Protein AF-A0A6M1L2E8-F1 (afdb_monomer)

Mean predicted aligned error: 5.65 Å

Foldseek 3Di:
DPPQPQDADPPVCAGPVPRHRPVDPVVLVVLCVVCVVDLPVQQVVLVVVLVSNQVSQCVVPVPDRDDPVVSCCRRPVPSDDPDPDPDPDD

Radius of gyration: 15.19 Å; Cα contacts (8 Å, |Δi|>4): 86; chains: 1; bounding box: 39×37×42 Å

Structure (mmCIF, N/CA/C/O backbone):
data_AF-A0A6M1L2E8-F1
#
_entry.id   AF-A0A6M1L2E8-F1
#
loop_
_atom_site.group_PDB
_atom_site.id
_atom_site.type_symbol
_atom_site.label_atom_id
_atom_site.label_alt_id
_atom_site.label_comp_id
_atom_site.label_asym_id
_atom_site.label_entity_id
_atom_site.label_seq_id
_atom_site.pdbx_PDB_ins_code
_atom_site.Cartn_x
_atom_site.Cartn_y
_atom_site.Cartn_z
_atom_site.occupancy
_atom_site.B_iso_or_equiv
_atom_site.auth_seq_id
_atom_site.auth_comp_id
_atom_site.auth_asym_id
_atom_site.auth_atom_id
_atom_site.pdbx_PDB_model_num
ATOM 1 N N . MET A 1 1 ? -25.122 -0.835 -8.928 1.00 41.97 1 MET A N 1
ATOM 2 C CA . MET A 1 1 ? -23.709 -0.398 -8.991 1.00 41.97 1 MET A CA 1
ATOM 3 C C . MET A 1 1 ? -22.930 -1.154 -7.930 1.00 41.97 1 MET A C 1
ATOM 5 O O . MET A 1 1 ? -23.024 -0.808 -6.763 1.00 41.97 1 MET A O 1
ATOM 9 N N . THR A 1 2 ? -22.225 -2.223 -8.291 1.00 47.19 2 THR A N 1
ATOM 10 C CA . THR A 1 2 ? -21.296 -2.886 -7.364 1.00 47.19 2 THR A CA 1
ATOM 11 C C . THR A 1 2 ? -20.182 -1.898 -7.030 1.00 47.19 2 THR A C 1
ATOM 13 O O . THR A 1 2 ? -19.485 -1.449 -7.944 1.00 47.19 2 THR A O 1
ATOM 16 N N . ALA A 1 3 ? -20.037 -1.518 -5.759 1.00 58.50 3 ALA A N 1
ATOM 17 C CA . ALA A 1 3 ? -18.888 -0.740 -5.312 1.00 58.50 3 ALA A CA 1
ATOM 18 C C . ALA A 1 3 ? -17.620 -1.477 -5.767 1.00 58.50 3 ALA A C 1
ATOM 20 O O . ALA A 1 3 ? -17.411 -2.638 -5.417 1.00 58.50 3 ALA A O 1
ATOM 21 N N . ARG A 1 4 ? -16.819 -0.855 -6.637 1.00 68.38 4 ARG A N 1
ATOM 22 C CA . ARG A 1 4 ? -15.582 -1.481 -7.110 1.00 68.38 4 ARG A CA 1
ATOM 23 C C . ARG A 1 4 ? -14.600 -1.458 -5.948 1.00 68.38 4 ARG A C 1
ATOM 25 O O . ARG A 1 4 ? -14.127 -0.390 -5.571 1.00 68.38 4 ARG A O 1
ATOM 32 N N . PHE A 1 5 ? -14.305 -2.618 -5.372 1.00 87.50 5 PHE A N 1
ATOM 33 C CA . PHE A 1 5 ? -13.300 -2.713 -4.321 1.00 87.50 5 PHE A CA 1
ATOM 34 C C . PHE A 1 5 ? -11.933 -2.272 -4.866 1.00 87.50 5 PHE A C 1
ATOM 36 O O . PHE A 1 5 ? -11.473 -2.756 -5.904 1.00 87.50 5 PHE A O 1
ATOM 43 N N . HIS A 1 6 ? -11.278 -1.336 -4.176 1.00 96.25 6 HIS A N 1
ATOM 44 C CA . HIS A 1 6 ? -9.950 -0.837 -4.537 1.00 96.25 6 HIS A CA 1
ATOM 45 C C . HIS A 1 6 ? -8.863 -1.808 -4.045 1.00 96.25 6 HIS A C 1
ATOM 47 O O . HIS A 1 6 ? -8.108 -1.510 -3.123 1.00 96.25 6 HIS A O 1
ATOM 53 N N . VAL A 1 7 ? -8.813 -2.989 -4.663 1.00 96.31 7 VAL A N 1
ATOM 54 C CA . VAL A 1 7 ? -7.911 -4.109 -4.333 1.00 96.31 7 VAL A CA 1
ATOM 55 C C . VAL A 1 7 ? -6.728 -4.198 -5.313 1.00 96.31 7 VAL A C 1
ATOM 57 O O . VAL A 1 7 ? -6.830 -3.665 -6.430 1.00 96.31 7 VAL A O 1
ATOM 60 N N . PRO A 1 8 ? -5.616 -4.863 -4.941 1.00 97.81 8 PRO A N 1
ATOM 61 C CA . PRO A 1 8 ? -4.462 -4.991 -5.824 1.00 97.81 8 PRO A CA 1
ATOM 62 C C . PRO A 1 8 ? -4.744 -5.907 -7.028 1.00 97.81 8 PRO A C 1
ATOM 64 O O . PRO A 1 8 ? -5.426 -6.933 -6.945 1.00 97.81 8 PRO A O 1
ATOM 67 N N . LEU A 1 9 ? -4.177 -5.536 -8.173 1.00 97.06 9 LEU A N 1
ATOM 68 C CA . LEU A 1 9 ? -4.059 -6.330 -9.390 1.00 97.06 9 LEU A CA 1
ATOM 69 C C . LEU A 1 9 ? -2.623 -6.848 -9.487 1.00 97.06 9 LEU A C 1
ATOM 71 O O . LEU A 1 9 ? -1.747 -6.151 -9.993 1.00 97.06 9 LEU A O 1
ATOM 75 N N . ARG A 1 10 ? -2.374 -8.063 -9.003 1.00 96.31 10 ARG A N 1
ATOM 76 C CA . ARG A 1 10 ? -1.079 -8.737 -9.175 1.00 96.31 10 ARG A CA 1
ATOM 77 C C . ARG A 1 10 ? -0.931 -9.287 -10.606 1.00 96.31 10 ARG A C 1
ATOM 79 O O . ARG A 1 10 ? -1.953 -9.647 -11.196 1.00 96.31 10 ARG A O 1
ATOM 86 N N . PRO A 1 11 ? 0.290 -9.340 -11.176 1.00 96.44 11 PRO A N 1
ATOM 87 C CA . PRO A 1 11 ? 1.573 -8.907 -10.598 1.00 96.44 11 PRO A CA 1
ATOM 88 C C . PRO A 1 11 ? 1.901 -7.423 -10.857 1.00 96.44 11 PRO A C 1
ATOM 90 O O . PRO A 1 11 ? 2.980 -6.955 -10.525 1.00 96.44 11 PRO A O 1
ATOM 93 N N . 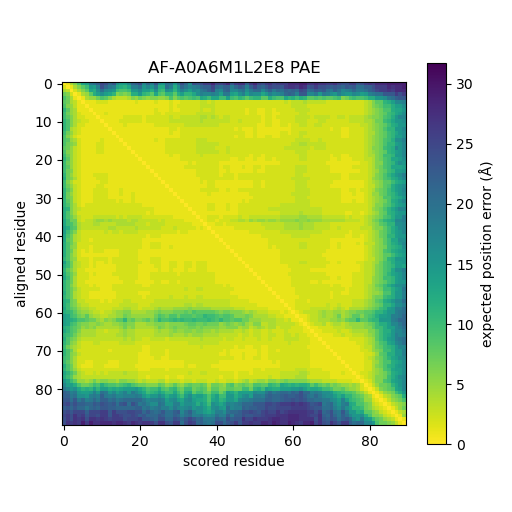LEU A 1 12 ? 0.988 -6.657 -11.464 1.00 95.88 12 LEU A N 1
ATOM 94 C CA . LEU A 1 12 ? 1.217 -5.247 -11.826 1.00 95.88 12 LEU A CA 1
ATOM 95 C C . LEU A 1 12 ? 1.181 -4.295 -10.619 1.00 95.88 12 LEU A C 1
ATOM 97 O O . LEU A 1 12 ? 1.617 -3.148 -10.698 1.00 95.88 12 LEU A O 1
ATOM 101 N N . TRP A 1 13 ? 0.582 -4.743 -9.517 1.00 97.56 13 TRP A N 1
ATOM 102 C CA . TRP A 1 13 ? 0.296 -3.952 -8.324 1.00 97.56 13 TRP A CA 1
ATOM 103 C C . TRP A 1 13 ? -0.472 -2.662 -8.617 1.00 97.56 13 TRP A C 1
ATOM 105 O O . TRP A 1 13 ? -0.365 -1.683 -7.889 1.00 97.56 13 TRP A O 1
ATOM 115 N N . LEU A 1 14 ? -1.296 -2.642 -9.661 1.00 97.50 14 LEU A N 1
ATOM 116 C CA . LEU A 1 14 ? -2.233 -1.548 -9.910 1.00 97.50 14 LEU A CA 1
ATOM 117 C C . LEU A 1 14 ? -3.540 -1.786 -9.154 1.00 97.50 14 LEU A C 1
ATOM 119 O O . LEU A 1 14 ? -3.839 -2.891 -8.717 1.00 97.50 14 LEU A O 1
ATOM 123 N N . CYS A 1 15 ? -4.341 -0.750 -8.971 1.00 98.00 15 CYS A N 1
ATOM 124 C CA . CYS A 1 15 ? -5.659 -0.877 -8.375 1.00 98.00 15 CYS A CA 1
ATOM 125 C C . CYS A 1 15 ? -6.654 -1.383 -9.422 1.00 98.00 15 CYS A C 1
ATOM 127 O O . CYS A 1 15 ? -6.804 -0.761 -10.473 1.00 98.00 15 CYS A O 1
ATOM 129 N N . ARG A 1 16 ? -7.405 -2.452 -9.125 1.00 96.44 16 ARG A N 1
ATOM 130 C CA . ARG A 1 16 ? -8.425 -2.981 -10.054 1.00 96.44 16 ARG A CA 1
ATOM 131 C C . ARG A 1 16 ? -9.524 -1.974 -10.398 1.00 96.44 16 ARG A C 1
ATOM 133 O O . ARG A 1 16 ? -10.102 -2.046 -11.476 1.00 96.44 16 ARG A O 1
ATOM 140 N N . ALA A 1 17 ? -9.829 -1.055 -9.484 1.00 96.69 17 ALA A N 1
ATOM 141 C CA . ALA A 1 17 ? -10.925 -0.108 -9.653 1.00 96.69 17 ALA A CA 1
ATOM 142 C C . ALA A 1 17 ? -10.543 1.117 -10.498 1.00 96.69 17 ALA A C 1
ATOM 144 O O . ALA A 1 17 ? -11.364 1.578 -11.291 1.00 96.69 17 ALA A O 1
ATOM 145 N N . CYS A 1 18 ? -9.324 1.641 -10.322 1.00 97.19 18 CYS A N 1
ATOM 146 C CA . CYS A 1 18 ? -8.903 2.923 -10.900 1.00 97.19 18 CYS A CA 1
ATOM 147 C C . CYS A 1 18 ? -7.564 2.895 -11.653 1.00 97.19 18 CYS A C 1
ATOM 149 O O . CYS A 1 18 ? -7.101 3.949 -12.072 1.00 97.19 18 CYS A O 1
ATOM 151 N N . ALA A 1 19 ? -6.921 1.733 -11.789 1.00 96.81 19 ALA A N 1
ATOM 152 C CA . ALA A 1 19 ? -5.626 1.531 -12.450 1.00 96.81 19 ALA A CA 1
ATOM 153 C C . ALA A 1 19 ? -4.426 2.319 -11.876 1.00 96.81 19 ALA A C 1
ATOM 155 O O . ALA A 1 19 ? -3.301 2.110 -12.316 1.00 96.81 19 ALA A O 1
ATOM 156 N N . ALA A 1 20 ? -4.616 3.164 -10.859 1.00 97.62 20 ALA A N 1
ATOM 157 C CA . ALA A 1 20 ? -3.520 3.817 -10.146 1.00 97.62 20 ALA A CA 1
ATOM 158 C C . ALA A 1 20 ? -2.665 2.795 -9.367 1.00 97.62 20 ALA A C 1
ATOM 160 O O . ALA A 1 20 ? -3.185 1.737 -8.999 1.00 97.62 20 ALA A O 1
ATOM 161 N N . PRO A 1 21 ? -1.398 3.101 -9.031 1.00 97.56 21 PR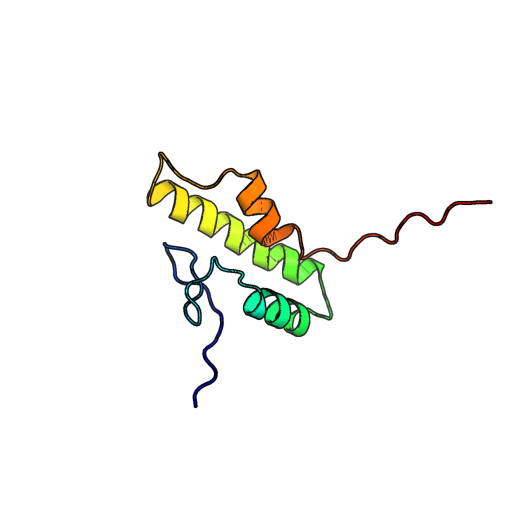O A N 1
ATOM 162 C CA . PRO A 1 21 ? -0.571 2.236 -8.193 1.00 97.56 21 PRO A CA 1
ATOM 163 C C . PRO A 1 21 ? -1.274 1.892 -6.872 1.00 97.56 21 PRO A C 1
ATOM 165 O O . PRO A 1 21 ? -1.656 2.780 -6.111 1.00 97.56 21 PRO A O 1
ATOM 168 N N . TRP A 1 22 ? -1.470 0.603 -6.594 1.00 98.00 22 TRP A N 1
ATOM 169 C CA . TRP A 1 22 ? -2.057 0.137 -5.340 1.00 98.00 22 TRP A CA 1
ATOM 170 C C . TRP A 1 22 ? -0.995 0.080 -4.222 1.00 98.00 22 TRP A C 1
ATOM 172 O O . TRP A 1 22 ? 0.082 -0.450 -4.482 1.00 98.00 22 TRP A O 1
ATOM 182 N N . PRO A 1 23 ? -1.220 0.596 -3.001 1.00 98.00 23 PRO A N 1
ATOM 183 C CA . PRO A 1 23 ? -2.452 1.213 -2.516 1.00 98.00 23 PRO A CA 1
ATOM 184 C C . PRO A 1 23 ? -2.691 2.608 -3.115 1.00 98.00 23 PRO A C 1
ATOM 186 O O . PRO A 1 23 ? -1.922 3.548 -2.885 1.00 98.00 23 PRO A O 1
ATOM 189 N N . CYS A 1 24 ? -3.798 2.751 -3.851 1.00 98.12 24 CYS A N 1
ATOM 190 C CA . CYS A 1 24 ? -4.265 4.037 -4.373 1.00 98.12 24 CYS A CA 1
ATOM 191 C C . CYS A 1 24 ? -4.947 4.845 -3.257 1.00 98.12 24 CYS A C 1
ATOM 193 O O . CYS A 1 24 ? -5.331 4.261 -2.247 1.00 98.12 24 CYS A O 1
ATOM 195 N N . ALA A 1 25 ? -5.167 6.151 -3.438 1.00 96.69 25 ALA A N 1
ATOM 196 C CA . ALA A 1 25 ? -5.727 7.023 -2.394 1.00 96.69 25 ALA A CA 1
ATOM 197 C C . ALA A 1 25 ? -6.993 6.453 -1.715 1.00 96.69 25 ALA A C 1
ATOM 199 O O . ALA A 1 25 ? -7.052 6.377 -0.490 1.00 96.69 25 ALA A O 1
ATOM 200 N N . THR A 1 26 ? -7.959 5.954 -2.492 1.00 96.94 26 THR A N 1
ATOM 201 C CA . THR A 1 26 ? -9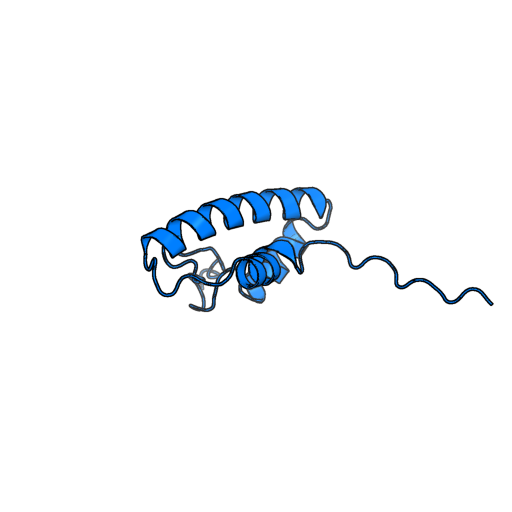.183 5.334 -1.953 1.00 96.94 26 THR A CA 1
ATOM 202 C C . THR A 1 26 ? -8.905 4.044 -1.179 1.00 96.94 26 THR A C 1
ATOM 204 O O . THR A 1 26 ? -9.514 3.821 -0.139 1.00 96.94 26 THR A O 1
ATOM 207 N N . ALA A 1 27 ? -7.963 3.212 -1.641 1.00 97.44 27 ALA A N 1
ATOM 208 C CA . ALA A 1 27 ? -7.555 2.009 -0.912 1.00 97.44 27 ALA A CA 1
ATOM 209 C C . ALA A 1 27 ? -6.913 2.371 0.433 1.00 97.44 27 ALA A C 1
ATOM 211 O O . ALA A 1 27 ? -7.209 1.733 1.433 1.00 97.44 27 ALA A O 1
ATOM 212 N N . ARG A 1 28 ? -6.078 3.419 0.471 1.00 97.00 28 ARG A N 1
ATOM 213 C CA . ARG A 1 28 ? -5.454 3.896 1.715 1.00 97.00 28 ARG A CA 1
ATOM 214 C C . ARG A 1 28 ? -6.507 4.324 2.731 1.00 97.00 28 ARG A C 1
ATOM 216 O O . ARG A 1 28 ? -6.450 3.891 3.872 1.00 97.00 28 ARG A O 1
ATOM 223 N N . LEU A 1 29 ? -7.494 5.117 2.308 1.00 95.44 29 LEU A N 1
ATOM 224 C CA . LEU A 1 29 ? -8.594 5.546 3.179 1.00 95.44 29 LEU A CA 1
ATOM 225 C C . LEU A 1 29 ? -9.432 4.364 3.681 1.00 95.44 29 LEU A C 1
ATOM 227 O O . LEU A 1 29 ? -9.744 4.308 4.866 1.00 95.44 29 LEU A O 1
ATOM 231 N N . ALA A 1 30 ? -9.759 3.413 2.802 1.00 95.38 30 ALA A N 1
ATOM 232 C CA . ALA A 1 30 ? -10.499 2.214 3.186 1.00 95.38 30 ALA A CA 1
ATOM 233 C C . ALA A 1 30 ? -9.724 1.376 4.216 1.00 95.38 30 ALA A C 1
ATOM 235 O O . ALA A 1 30 ? -10.283 1.008 5.243 1.00 95.38 30 ALA A O 1
ATOM 236 N N . LEU A 1 31 ? -8.426 1.160 3.987 1.00 95.81 31 LEU A N 1
ATOM 237 C CA . LEU A 1 31 ? -7.554 0.427 4.904 1.00 95.81 31 LEU A CA 1
ATOM 238 C C . LEU A 1 31 ? -7.394 1.144 6.252 1.00 95.81 31 LEU A C 1
ATOM 240 O O . LEU A 1 31 ? -7.428 0.495 7.291 1.00 95.81 31 LEU A O 1
ATOM 244 N N . LEU A 1 32 ? -7.271 2.475 6.268 1.00 95.00 32 LEU A N 1
ATOM 245 C CA . LEU A 1 32 ? -7.247 3.242 7.521 1.00 95.00 32 LEU A CA 1
ATOM 246 C C . LEU A 1 32 ? -8.560 3.106 8.300 1.00 95.00 32 LEU A C 1
ATOM 248 O O . LEU A 1 32 ? -8.531 3.011 9.521 1.00 95.00 32 LEU A O 1
ATOM 252 N N . ALA A 1 33 ? -9.705 3.091 7.613 1.00 94.19 33 ALA A N 1
ATOM 253 C CA . ALA A 1 33 ? -11.009 2.933 8.253 1.00 94.19 33 ALA A CA 1
ATOM 254 C C . ALA A 1 33 ? -11.231 1.508 8.795 1.00 94.19 33 ALA A C 1
ATOM 256 O O . ALA A 1 33 ? -11.795 1.337 9.880 1.00 94.19 33 ALA A O 1
ATOM 257 N N . GLU A 1 34 ? -10.778 0.498 8.050 1.00 94.81 34 GLU A N 1
ATOM 258 C CA . GLU A 1 34 ? -10.858 -0.917 8.422 1.00 94.81 34 GLU A 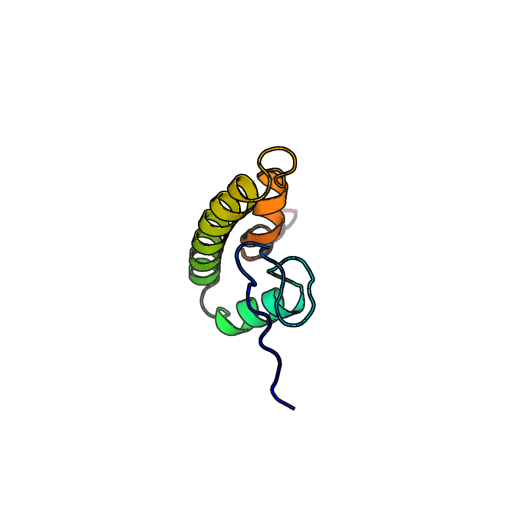CA 1
ATOM 259 C C . GLU A 1 34 ? -9.962 -1.238 9.625 1.00 94.81 34 GLU A C 1
ATOM 261 O O . GLU A 1 34 ? -10.412 -1.866 10.579 1.00 94.81 34 GLU A O 1
ATOM 266 N N . TYR A 1 35 ? -8.730 -0.725 9.630 1.00 94.88 35 TYR A N 1
ATOM 267 C CA . TYR A 1 35 ? -7.741 -0.947 10.688 1.00 94.88 35 TYR A CA 1
ATOM 268 C C . TYR A 1 35 ? -7.669 0.196 11.712 1.00 94.88 35 TYR A C 1
ATOM 270 O O . TYR A 1 35 ? -6.658 0.345 12.400 1.00 94.88 35 TYR A O 1
ATOM 278 N N . ARG A 1 36 ? -8.727 1.008 11.845 1.00 92.12 36 ARG A N 1
ATOM 279 C CA . ARG A 1 36 ? -8.744 2.191 12.732 1.00 92.12 36 ARG A CA 1
ATOM 280 C C . ARG A 1 36 ? -8.362 1.878 14.185 1.00 92.12 36 ARG A C 1
ATOM 282 O O . ARG A 1 36 ? -7.797 2.723 14.868 1.00 92.12 36 ARG A O 1
ATOM 289 N N . ASP A 1 37 ? -8.653 0.657 14.633 1.00 93.38 37 ASP A N 1
ATOM 290 C CA . ASP A 1 37 ? -8.416 0.210 16.006 1.00 93.38 37 ASP A CA 1
ATOM 291 C C . ASP A 1 37 ? -6.974 -0.317 16.203 1.00 93.38 37 ASP A C 1
ATOM 293 O O . ASP A 1 37 ? -6.544 -0.542 17.333 1.00 93.38 37 ASP A O 1
ATOM 297 N N . SER A 1 38 ? -6.195 -0.509 15.124 1.00 93.62 38 SER A N 1
ATOM 298 C CA . SER A 1 38 ? -4.796 -0.955 15.195 1.00 93.62 38 SER A CA 1
ATOM 299 C C . SER A 1 38 ? -3.976 -0.610 13.943 1.00 93.62 38 SER A C 1
ATOM 301 O O . SER A 1 38 ? -3.898 -1.366 12.970 1.00 93.62 38 SER A O 1
ATOM 303 N N . HIS A 1 39 ? -3.231 0.495 14.017 1.00 91.19 39 HIS A N 1
ATOM 304 C CA . HIS A 1 39 ? -2.245 0.866 12.993 1.00 91.19 39 HIS A CA 1
ATOM 305 C C . HIS A 1 39 ? -1.076 -0.126 12.884 1.00 91.19 39 HIS A C 1
ATOM 307 O O . HIS A 1 39 ? -0.445 -0.241 11.830 1.00 91.19 39 HIS A O 1
ATOM 313 N N . VAL A 1 40 ? -0.779 -0.856 13.964 1.00 94.38 40 VAL A N 1
ATOM 314 C CA . VAL A 1 40 ? 0.244 -1.910 13.956 1.00 94.38 40 VAL A CA 1
ATOM 315 C C . VAL A 1 40 ? -0.211 -3.060 13.062 1.00 94.38 40 VAL A C 1
ATOM 317 O O . VAL A 1 40 ? 0.549 -3.493 12.200 1.00 94.38 40 VAL A O 1
ATOM 320 N N . ALA A 1 41 ? -1.468 -3.499 13.194 1.00 95.69 41 ALA A N 1
ATOM 321 C CA . ALA A 1 41 ? -2.031 -4.532 12.327 1.00 95.69 41 ALA A CA 1
ATOM 322 C C . ALA A 1 41 ? -2.057 -4.086 10.854 1.00 95.69 41 ALA A C 1
ATOM 324 O O . ALA A 1 41 ? -1.682 -4.867 9.978 1.00 95.69 41 ALA A O 1
ATOM 325 N N . LEU A 1 42 ? -2.397 -2.818 10.587 1.00 96.56 42 LEU A N 1
ATOM 326 C CA . LEU A 1 42 ? -2.314 -2.243 9.240 1.00 96.56 42 LEU A CA 1
ATOM 327 C C . LEU A 1 42 ? -0.890 -2.310 8.674 1.00 96.56 42 LEU A C 1
ATOM 329 O O . LEU A 1 42 ? -0.688 -2.728 7.535 1.00 96.56 42 LEU A O 1
ATOM 333 N N . SER A 1 43 ? 0.098 -1.912 9.476 1.00 96.44 43 SER A N 1
ATOM 334 C CA . SER A 1 43 ? 1.509 -1.911 9.077 1.00 96.44 43 SER A CA 1
ATOM 335 C C . SER A 1 43 ? 2.009 -3.323 8.771 1.00 96.44 43 SER A C 1
ATOM 337 O O . SER A 1 43 ? 2.694 -3.519 7.771 1.00 96.44 43 SER A O 1
ATOM 339 N N . ILE A 1 44 ? 1.622 -4.318 9.575 1.00 97.12 44 ILE A N 1
ATOM 340 C CA . ILE A 1 44 ? 1.970 -5.729 9.346 1.00 97.12 44 ILE A CA 1
ATOM 341 C C . ILE A 1 44 ? 1.349 -6.238 8.040 1.00 97.12 44 ILE A C 1
ATOM 343 O O . ILE A 1 44 ? 2.049 -6.830 7.217 1.00 97.12 44 ILE A O 1
ATOM 347 N N . TYR A 1 45 ? 0.059 -5.971 7.815 1.00 97.38 45 TYR A N 1
ATOM 348 C CA . TYR A 1 45 ? -0.619 -6.344 6.572 1.00 97.38 45 TYR A CA 1
ATOM 349 C C . TYR A 1 45 ? 0.067 -5.723 5.344 1.00 97.38 45 TYR A C 1
ATOM 351 O O . TYR A 1 45 ? 0.379 -6.415 4.371 1.00 97.38 45 TYR A O 1
ATOM 359 N N . LEU A 1 46 ? 0.367 -4.423 5.405 1.00 98.12 46 LEU A N 1
ATOM 360 C CA . LEU A 1 46 ? 1.026 -3.705 4.316 1.00 98.12 46 LEU A CA 1
ATOM 361 C C . LEU A 1 46 ? 2.478 -4.140 4.106 1.00 98.12 46 LEU A C 1
ATOM 363 O O . LEU A 1 46 ? 2.937 -4.114 2.968 1.00 98.12 46 LEU A O 1
ATOM 367 N N . ALA A 1 47 ? 3.186 -4.579 5.149 1.00 97.88 47 ALA A N 1
ATOM 368 C CA . ALA A 1 47 ? 4.528 -5.141 5.022 1.00 97.88 47 ALA A CA 1
ATOM 369 C C . ALA A 1 47 ? 4.518 -6.477 4.259 1.00 97.88 47 ALA A C 1
ATOM 371 O O . ALA A 1 47 ? 5.362 -6.685 3.389 1.00 97.88 47 ALA A O 1
ATOM 372 N N . GLY A 1 48 ? 3.531 -7.344 4.513 1.00 98.06 48 GLY A N 1
ATOM 373 C CA . GLY A 1 48 ? 3.335 -8.566 3.725 1.00 98.06 48 GLY A CA 1
ATOM 374 C C . GLY A 1 48 ? 3.031 -8.259 2.255 1.00 98.06 48 GLY A C 1
ATOM 375 O O . GLY A 1 48 ? 3.644 -8.823 1.354 1.00 98.06 48 GLY A O 1
ATOM 376 N N . MET A 1 49 ? 2.155 -7.284 2.003 1.00 98.12 49 MET A N 1
ATOM 377 C CA . MET A 1 49 ? 1.866 -6.829 0.639 1.00 98.12 49 MET A CA 1
ATOM 378 C C . MET A 1 49 ? 3.074 -6.183 -0.048 1.00 98.12 49 MET A C 1
ATOM 380 O O . MET A 1 49 ? 3.261 -6.368 -1.245 1.00 98.12 49 MET A O 1
ATOM 384 N N . LEU A 1 50 ? 3.909 -5.451 0.690 1.00 98.25 50 LEU A N 1
ATOM 385 C CA . LEU A 1 50 ? 5.157 -4.894 0.175 1.00 98.25 50 LEU A CA 1
ATOM 386 C C . LEU A 1 50 ? 6.130 -6.003 -0.244 1.00 98.25 50 LEU A C 1
ATOM 388 O O . LEU A 1 50 ? 6.716 -5.901 -1.318 1.00 98.25 50 LEU A O 1
ATOM 392 N N . TYR A 1 51 ? 6.289 -7.049 0.571 1.00 97.75 51 TYR A N 1
ATOM 393 C CA . TYR A 1 51 ? 7.150 -8.191 0.248 1.00 97.75 51 TYR A CA 1
ATOM 394 C C . TYR A 1 51 ? 6.732 -8.849 -1.073 1.00 97.75 51 TYR A C 1
ATOM 396 O O . TYR A 1 51 ? 7.550 -8.983 -1.985 1.00 97.75 51 TYR A O 1
ATOM 404 N N . ASP A 1 52 ? 5.440 -9.152 -1.213 1.00 98.06 52 ASP A N 1
ATOM 405 C CA . ASP A 1 52 ? 4.891 -9.719 -2.445 1.00 98.06 52 ASP A CA 1
ATOM 406 C C . ASP A 1 52 ? 5.045 -8.764 -3.645 1.00 98.06 52 ASP A C 1
ATOM 408 O O . ASP A 1 52 ? 5.294 -9.201 -4.769 1.00 98.06 52 ASP A O 1
ATOM 412 N N . ALA A 1 53 ? 4.908 -7.452 -3.423 1.00 97.88 53 ALA A N 1
ATOM 413 C CA . ALA A 1 53 ? 5.050 -6.446 -4.471 1.00 97.88 53 ALA A CA 1
ATOM 414 C C . ALA A 1 53 ? 6.477 -6.300 -4.977 1.00 97.88 53 ALA A C 1
ATOM 416 O O . ALA A 1 53 ? 6.679 -6.119 -6.177 1.00 97.88 53 ALA A O 1
ATOM 417 N N . VAL A 1 54 ? 7.458 -6.378 -4.080 1.00 96.56 54 VAL A N 1
ATOM 418 C CA . VAL A 1 54 ? 8.869 -6.391 -4.458 1.00 96.56 54 VAL A CA 1
ATOM 419 C C . VAL A 1 54 ? 9.140 -7.595 -5.356 1.00 96.56 54 VAL A C 1
ATOM 421 O O . VAL A 1 54 ? 9.639 -7.405 -6.461 1.00 96.56 54 VAL A O 1
ATOM 424 N N . ASP A 1 55 ? 8.763 -8.806 -4.938 1.00 96.25 55 ASP A N 1
ATOM 425 C CA . ASP A 1 55 ? 9.013 -10.020 -5.727 1.00 96.25 55 ASP A CA 1
ATOM 426 C C . ASP A 1 55 ? 8.337 -9.961 -7.109 1.00 96.25 55 ASP A C 1
ATOM 428 O O . ASP A 1 55 ? 9.000 -10.138 -8.133 1.00 96.25 55 ASP A O 1
ATOM 432 N N . ASP A 1 56 ? 7.047 -9.618 -7.165 1.00 97.44 56 ASP A N 1
ATOM 433 C CA . ASP A 1 56 ? 6.301 -9.530 -8.425 1.00 97.44 56 ASP A CA 1
ATOM 434 C C . ASP A 1 56 ? 6.875 -8.466 -9.380 1.00 97.44 56 ASP A C 1
ATOM 436 O O . ASP A 1 56 ? 7.061 -8.739 -10.568 1.00 97.44 56 ASP A O 1
ATOM 440 N N . LEU A 1 57 ? 7.144 -7.247 -8.891 1.00 95.75 57 LEU A N 1
ATOM 441 C CA . LEU A 1 57 ? 7.585 -6.134 -9.742 1.00 95.75 57 LEU A CA 1
ATOM 442 C C . LEU A 1 57 ? 9.012 -6.340 -10.255 1.00 95.75 57 LEU A C 1
ATOM 444 O O . LEU A 1 57 ? 9.276 -6.059 -11.424 1.00 95.75 57 LEU A O 1
ATOM 448 N N . TYR A 1 58 ? 9.911 -6.871 -9.420 1.00 94.38 58 TYR A N 1
ATOM 449 C CA . TYR A 1 58 ? 11.267 -7.210 -9.854 1.00 94.38 58 TYR A CA 1
ATOM 450 C C . TYR A 1 58 ? 11.271 -8.361 -10.862 1.00 94.38 58 TYR A C 1
ATOM 452 O O . TYR A 1 58 ? 12.052 -8.318 -11.808 1.00 94.38 58 TYR A O 1
ATOM 460 N N . ARG A 1 59 ? 10.392 -9.363 -10.717 1.00 94.38 59 ARG A N 1
ATOM 461 C CA . ARG A 1 59 ? 10.243 -10.428 -11.725 1.00 94.38 59 ARG A CA 1
ATOM 462 C C . ARG A 1 59 ? 9.649 -9.915 -13.033 1.00 94.38 59 ARG A C 1
ATOM 464 O O . ARG A 1 59 ? 10.060 -10.370 -14.096 1.00 94.38 59 ARG A O 1
ATOM 471 N N . LEU A 1 60 ? 8.686 -8.993 -12.963 1.00 94.19 60 LEU A N 1
ATOM 472 C CA . LEU A 1 60 ? 8.012 -8.443 -14.139 1.00 94.19 60 LEU A CA 1
ATOM 473 C C . LEU A 1 60 ? 8.945 -7.565 -14.981 1.00 94.19 60 LEU A C 1
ATOM 475 O O . LEU A 1 60 ? 8.913 -7.647 -16.207 1.00 94.19 60 LEU A O 1
ATOM 479 N N . ASN A 1 61 ? 9.758 -6.723 -14.338 1.00 91.19 61 ASN A N 1
ATOM 480 C CA . ASN A 1 61 ? 10.754 -5.906 -15.023 1.00 91.19 61 ASN A CA 1
ATOM 481 C C . ASN A 1 61 ? 11.996 -5.678 -14.138 1.00 91.19 61 ASN A C 1
ATOM 483 O O . ASN A 1 61 ? 12.062 -4.680 -13.415 1.00 91.19 61 ASN A O 1
ATOM 487 N N . PRO A 1 62 ? 13.010 -6.558 -14.225 1.00 87.69 62 PRO A N 1
ATOM 488 C CA . PRO A 1 62 ? 14.217 -6.458 -13.404 1.00 87.69 62 PRO A CA 1
ATOM 489 C C . PRO A 1 62 ? 15.018 -5.165 -13.607 1.00 87.69 62 PRO A C 1
ATOM 491 O O . PRO A 1 62 ? 15.768 -4.762 -12.720 1.00 87.69 62 PRO A O 1
ATOM 494 N N . HIS A 1 63 ? 14.891 -4.523 -14.773 1.00 89.69 63 HIS A N 1
ATOM 495 C CA . HIS A 1 63 ? 15.702 -3.364 -15.153 1.00 89.69 63 HIS A CA 1
ATOM 496 C C . HIS A 1 63 ? 15.048 -2.014 -14.832 1.00 89.69 63 HIS A C 1
ATOM 498 O O . HIS A 1 63 ? 15.744 -1.003 -14.823 1.00 89.69 63 HIS A O 1
ATOM 504 N N . ASP A 1 64 ? 13.745 -1.997 -14.546 1.00 88.94 64 ASP A N 1
ATOM 505 C CA . ASP A 1 64 ? 12.970 -0.777 -14.266 1.00 88.94 64 ASP A CA 1
ATOM 506 C C . ASP A 1 64 ? 12.052 -0.949 -13.041 1.00 88.94 64 ASP A C 1
ATOM 508 O O . ASP A 1 64 ? 10.979 -0.353 -12.925 1.00 88.94 64 ASP A O 1
ATOM 512 N N . ALA A 1 65 ? 12.446 -1.821 -12.111 1.00 87.38 65 ALA A N 1
ATOM 513 C CA . ALA A 1 65 ? 11.709 -2.005 -10.870 1.00 87.38 65 ALA A CA 1
ATOM 514 C C . ALA A 1 65 ? 11.758 -0.718 -10.016 1.00 87.38 65 ALA A C 1
ATOM 516 O O . ALA A 1 65 ? 12.811 -0.073 -9.917 1.00 87.38 65 ALA A O 1
ATOM 517 N N . PRO A 1 66 ? 10.652 -0.331 -9.345 1.00 91.62 66 PRO A N 1
ATOM 518 C CA . PRO A 1 66 ? 10.655 0.832 -8.468 1.00 91.62 66 PRO A CA 1
ATOM 519 C C . PRO A 1 66 ? 11.702 0.709 -7.358 1.00 91.62 66 PRO A C 1
ATOM 521 O O . PRO A 1 66 ? 11.861 -0.346 -6.744 1.00 91.62 66 PRO A O 1
ATOM 524 N N . LYS A 1 67 ? 12.380 1.820 -7.050 1.00 92.75 67 LYS A N 1
ATOM 525 C CA . LYS A 1 67 ? 13.390 1.863 -5.983 1.00 92.75 67 LYS A CA 1
ATOM 526 C C . LYS A 1 67 ? 12.788 1.427 -4.634 1.00 92.75 67 LYS A C 1
ATOM 528 O O . LYS A 1 67 ? 11.657 1.824 -4.338 1.00 92.75 67 LYS A O 1
ATOM 533 N N . PRO A 1 68 ? 13.551 0.743 -3.759 1.00 91.75 68 PRO A N 1
ATOM 534 C CA . PRO A 1 68 ? 13.058 0.293 -2.453 1.00 91.75 68 PRO A CA 1
ATOM 535 C C . PRO A 1 68 ? 12.405 1.396 -1.608 1.00 91.75 68 PRO A C 1
ATOM 537 O O . PRO A 1 68 ? 11.338 1.182 -1.042 1.00 91.75 68 PRO A O 1
ATOM 540 N N . ALA A 1 69 ? 12.985 2.602 -1.589 1.00 94.44 69 ALA A N 1
ATOM 541 C CA . ALA A 1 69 ? 12.410 3.750 -0.882 1.00 94.44 69 ALA A CA 1
ATOM 542 C C . ALA A 1 69 ? 11.024 4.149 -1.425 1.00 94.44 69 ALA A C 1
ATOM 544 O O . ALA A 1 69 ? 10.104 4.401 -0.654 1.00 94.44 69 ALA A O 1
ATOM 545 N N . ALA A 1 70 ? 10.831 4.120 -2.748 1.00 95.25 70 ALA A N 1
ATOM 546 C CA . AL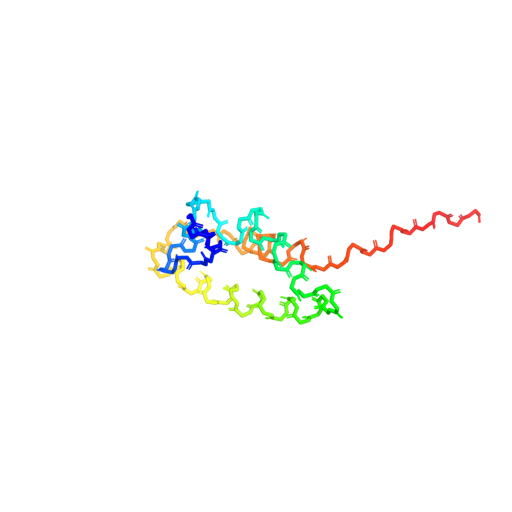A A 1 70 ? 9.541 4.434 -3.359 1.00 95.25 70 ALA A CA 1
ATOM 547 C C . ALA A 1 70 ? 8.473 3.379 -3.021 1.00 95.25 70 ALA A C 1
ATOM 549 O O . ALA A 1 70 ? 7.301 3.716 -2.844 1.00 95.25 70 ALA A O 1
ATOM 550 N N . LEU A 1 71 ? 8.863 2.104 -2.908 1.00 95.75 71 LEU A N 1
ATOM 551 C CA . LEU A 1 71 ? 7.962 1.041 -2.460 1.00 95.75 71 LEU A CA 1
ATOM 552 C C . LEU A 1 71 ? 7.633 1.175 -0.967 1.00 95.75 71 LEU A C 1
ATOM 554 O O . LEU A 1 71 ? 6.464 1.073 -0.598 1.00 95.75 71 LEU A O 1
ATOM 558 N N . HIS A 1 72 ? 8.616 1.497 -0.125 1.00 95.62 72 HIS A N 1
ATOM 559 C CA . HIS A 1 72 ? 8.378 1.819 1.281 1.00 95.62 72 HIS A CA 1
ATOM 560 C C . HIS A 1 72 ? 7.370 2.967 1.435 1.00 95.62 72 HIS A C 1
ATOM 562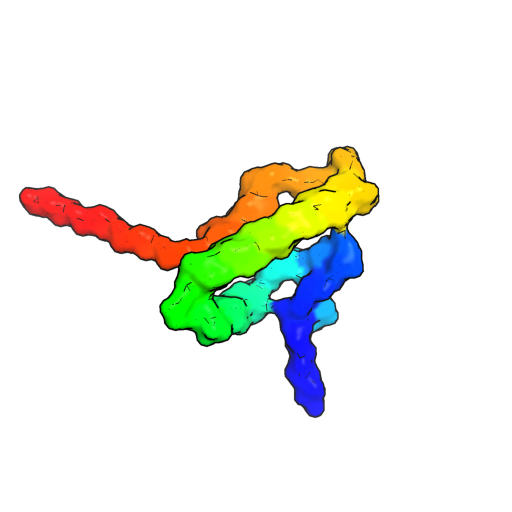 O O . HIS A 1 72 ? 6.357 2.807 2.113 1.00 95.62 72 HIS A O 1
ATOM 568 N N . ASP A 1 73 ? 7.581 4.100 0.766 1.00 95.88 73 ASP A N 1
ATOM 569 C CA . ASP A 1 73 ? 6.711 5.275 0.906 1.00 95.88 73 ASP A CA 1
ATOM 570 C C . ASP A 1 73 ? 5.288 5.000 0.408 1.00 95.88 73 ASP A C 1
ATOM 572 O O . ASP A 1 73 ? 4.295 5.479 0.965 1.00 95.88 73 ASP A O 1
ATOM 576 N N . ARG A 1 74 ? 5.180 4.179 -0.638 1.00 97.12 74 ARG A N 1
ATOM 577 C CA . ARG A 1 74 ? 3.907 3.754 -1.214 1.00 97.12 74 ARG A CA 1
ATOM 578 C C . ARG A 1 74 ? 3.109 2.843 -0.285 1.00 97.12 74 ARG A C 1
ATOM 580 O O . ARG A 1 74 ? 1.890 3.011 -0.216 1.00 97.12 74 ARG A O 1
ATOM 587 N N . PHE A 1 75 ? 3.752 1.876 0.367 1.00 97.69 75 PHE A N 1
ATOM 588 C CA . PHE A 1 75 ? 3.072 0.877 1.196 1.00 97.69 75 PHE A CA 1
ATOM 589 C C . PHE A 1 75 ? 3.010 1.279 2.670 1.00 97.69 75 PHE A C 1
ATOM 591 O O . PHE A 1 75 ? 1.939 1.212 3.251 1.00 97.69 75 PHE A O 1
ATOM 598 N N . LEU A 1 76 ? 4.113 1.725 3.268 1.00 96.19 76 LEU A N 1
ATOM 599 C CA . LEU A 1 76 ? 4.250 1.918 4.717 1.00 96.19 76 LEU A CA 1
ATOM 600 C C . LEU A 1 76 ? 4.340 3.386 5.145 1.00 96.19 76 LEU A C 1
ATOM 602 O O . LEU A 1 76 ? 3.891 3.717 6.242 1.00 96.19 76 LEU A O 1
ATOM 606 N N . GLY A 1 77 ? 4.845 4.280 4.287 1.00 94.00 77 GLY A N 1
ATOM 607 C CA . GLY A 1 77 ? 5.136 5.681 4.641 1.00 94.00 77 GLY A CA 1
ATOM 608 C C . GLY A 1 77 ? 3.942 6.518 5.128 1.00 94.00 77 GLY A C 1
ATOM 609 O O . GLY A 1 77 ? 4.127 7.607 5.665 1.00 94.00 77 GLY A O 1
ATOM 610 N N . TRP A 1 78 ? 2.716 6.021 4.964 1.00 93.69 78 TRP A N 1
ATOM 611 C CA . TRP A 1 78 ? 1.478 6.663 5.418 1.00 93.69 78 TRP A CA 1
ATOM 612 C C . TRP A 1 78 ? 0.688 5.839 6.452 1.00 93.69 78 TRP A C 1
ATOM 614 O O . T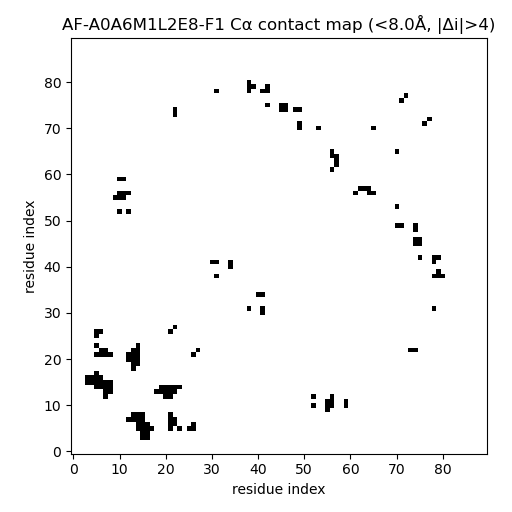RP A 1 78 ? -0.318 6.331 6.957 1.00 93.69 78 TRP A O 1
ATOM 624 N N . ALA A 1 79 ? 1.095 4.598 6.747 1.00 90.25 79 ALA A N 1
ATOM 625 C CA . ALA A 1 79 ? 0.325 3.658 7.571 1.00 90.25 79 ALA A CA 1
ATOM 626 C C . ALA A 1 79 ? 0.495 3.897 9.081 1.00 90.25 79 ALA A C 1
ATOM 628 O O . ALA A 1 79 ? -0.426 3.658 9.869 1.00 90.25 79 ALA A O 1
ATOM 629 N N . ALA A 1 80 ? 1.663 4.395 9.491 1.00 80.44 80 ALA A N 1
ATOM 630 C CA . ALA A 1 80 ? 1.927 4.739 10.879 1.00 80.44 80 ALA A CA 1
ATOM 631 C C . ALA A 1 80 ? 1.215 6.050 11.268 1.00 80.44 80 ALA A C 1
ATOM 633 O O . ALA A 1 80 ? 1.180 6.991 10.465 1.00 80.44 80 ALA A O 1
ATOM 634 N N . PRO A 1 81 ? 0.689 6.165 12.503 1.00 71.44 81 PRO A N 1
ATOM 635 C CA . PRO A 1 81 ? 0.275 7.451 13.039 1.00 71.44 81 PRO A CA 1
ATOM 636 C C . PRO A 1 81 ? 1.462 8.408 12.962 1.00 71.44 81 PRO A C 1
ATOM 638 O O . PRO A 1 81 ? 2.582 8.045 13.331 1.00 71.44 81 PRO A O 1
ATOM 641 N N . ARG A 1 82 ? 1.236 9.640 12.498 1.00 68.81 82 ARG A N 1
ATOM 642 C CA . ARG A 1 82 ? 2.258 10.680 12.637 1.00 68.81 82 ARG A CA 1
ATOM 643 C C . ARG A 1 82 ? 2.593 10.789 14.121 1.00 68.81 82 ARG A C 1
ATOM 645 O O . ARG A 1 82 ? 1.689 11.023 14.924 1.00 68.81 82 ARG A O 1
ATOM 652 N N . ALA A 1 83 ? 3.869 10.622 14.469 1.00 64.25 83 A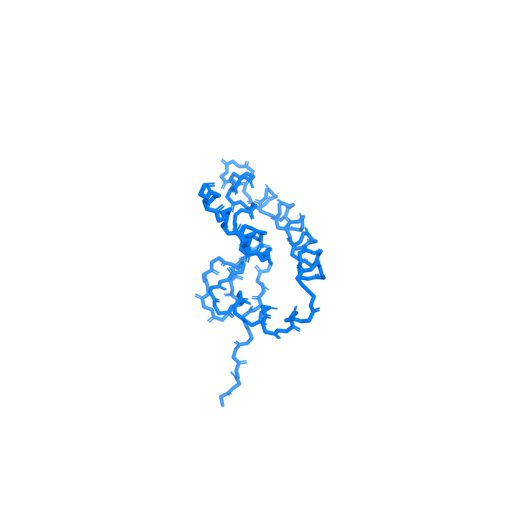LA A N 1
ATOM 653 C CA . ALA A 1 83 ? 4.326 10.946 15.811 1.00 64.25 83 ALA A CA 1
ATOM 654 C C . ALA A 1 83 ? 3.861 12.378 16.132 1.00 64.25 83 ALA A C 1
ATOM 656 O O . ALA A 1 83 ? 3.918 13.238 15.238 1.00 64.25 83 ALA A O 1
ATOM 657 N N . PRO A 1 84 ? 3.370 12.648 17.354 1.00 61.62 84 PRO A N 1
ATOM 658 C CA . PRO A 1 84 ? 3.086 14.010 17.766 1.00 61.62 84 PRO A CA 1
ATOM 659 C C . PRO A 1 84 ? 4.305 14.868 17.445 1.00 61.62 84 PRO A C 1
ATOM 661 O O . PRO A 1 84 ? 5.435 14.492 17.768 1.00 61.62 84 PRO A O 1
ATOM 664 N N . ARG A 1 85 ? 4.090 15.996 16.761 1.00 67.81 85 ARG A N 1
ATOM 665 C CA . ARG A 1 85 ? 5.163 16.972 16.573 1.00 67.81 85 ARG A CA 1
ATOM 666 C C . ARG A 1 85 ? 5.706 17.292 17.972 1.00 67.81 85 ARG A C 1
ATOM 668 O O . ARG A 1 85 ? 4.875 17.581 18.838 1.00 67.81 85 ARG A O 1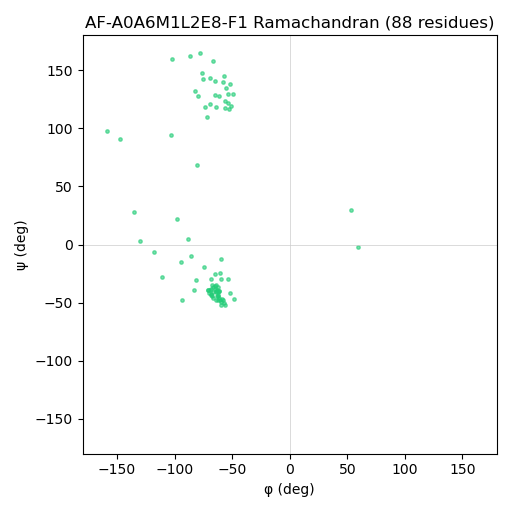
ATOM 675 N N . PRO A 1 86 ? 7.029 17.229 18.209 1.00 68.19 86 PRO A N 1
ATOM 676 C CA . PRO A 1 86 ? 7.593 17.673 19.474 1.00 68.19 86 PRO A CA 1
ATOM 677 C C . PRO A 1 86 ? 7.061 19.078 19.753 1.00 68.19 86 PRO A C 1
ATOM 679 O O . PRO A 1 86 ? 7.206 19.973 18.917 1.00 68.19 86 PRO A O 1
ATOM 682 N N . GLN A 1 87 ? 6.345 19.232 20.864 1.00 65.00 87 GLN A N 1
ATOM 683 C CA . GLN A 1 87 ? 5.917 20.542 21.338 1.00 65.00 87 GLN A CA 1
ATOM 684 C C . GLN A 1 87 ? 7.214 21.282 21.701 1.00 65.00 87 GLN A C 1
ATOM 686 O O . GLN A 1 87 ? 8.034 20.685 22.407 1.00 65.00 87 GLN A O 1
ATOM 691 N N . PRO A 1 88 ? 7.460 22.508 21.212 1.00 70.38 88 PRO A N 1
ATOM 692 C CA . PRO A 1 88 ? 8.563 23.308 21.722 1.00 70.38 88 PRO A CA 1
ATOM 693 C C . PRO A 1 88 ? 8.372 23.449 23.234 1.00 70.38 88 PRO A C 1
ATOM 695 O O . PRO A 1 88 ? 7.334 23.933 23.678 1.00 70.38 88 PRO A O 1
ATOM 698 N N . THR A 1 89 ? 9.317 22.938 24.017 1.00 73.94 89 THR A N 1
ATOM 699 C CA . THR A 1 89 ? 9.412 23.262 25.440 1.00 73.94 89 THR A CA 1
ATOM 700 C C . THR A 1 89 ? 9.842 24.720 25.546 1.00 73.94 89 THR A C 1
ATOM 702 O O . THR A 1 89 ? 10.892 25.055 24.990 1.00 73.94 89 THR A O 1
ATOM 705 N N . ASP A 1 90 ? 9.014 25.546 26.192 1.00 63.84 90 ASP A N 1
ATOM 706 C CA . ASP A 1 90 ? 9.388 26.890 26.667 1.00 63.84 90 ASP A CA 1
ATOM 707 C C . ASP A 1 90 ? 10.644 26.845 27.554 1.00 63.84 90 ASP A C 1
ATOM 709 O O . ASP A 1 90 ? 10.813 25.845 28.299 1.00 63.84 90 ASP A O 1
#

Secondary structure (DSSP, 8-state):
-------EETTTTEETTT-SBSSPHHHHHHHHHHTTT-HHHHHHHHHHHHHHHHHHHHHH-TTSPPPHHHHHHHHTTTTSPPPPPPPPP-

Solvent-accessible surface area (backbone atoms only — not comparable to full-atom values): 5356 Å² total; per-residue (Å²): 132,80,81,67,64,59,43,72,32,80,64,78,37,22,16,69,59,76,65,42,62,43,65,29,75,70,29,47,54,51,50,50,64,73,31,64,93,36,46,64,60,45,40,54,55,34,50,54,52,44,54,55,46,52,55,35,34,37,70,74,34,71,90,75,44,80,53,69,67,60,52,43,50,56,48,50,68,72,46,59,78,78,73,77,75,81,74,83,80,129

pLDDT: mean 90.29, std 12.29, range [41.97, 98.25]

Sequence (90 aa):
MTARFHVPLRPLWLCRACAAPWPCATARLALLAEYRDSHVALSIYLAGMLYDAVDDLYRLNPHDAPKPAALHDRFLGWAAPRAPRPQPTD

Organism: NCBI:txid2499994